Protein AF-N9U0I5-F1 (afdb_monomer_lite)

Radius of gyration: 22.34 Å; chains: 1; bounding box: 96×26×62 Å

Foldseek 3Di:
DDPPPPDDPQDWQKWKEAEPQRKIWIWTDGPPDQWIWIWTGGNVGHTPDTDIWGWDWDQDPVRDIWIATNNFTWDDDPFWIAGPVGDTTGSDPPHYDYPDDHDPVRVVVVVVVVPPDPPPPPDDDDD

pLDDT: mean 75.48, std 17.45, range [40.53, 95.75]

Structure (mmCIF, N/CA/C/O backbone):
data_AF-N9U0I5-F1
#
_entry.id   AF-N9U0I5-F1
#
loop_
_atom_site.group_PDB
_atom_site.id
_atom_site.type_symbol
_atom_site.label_atom_id
_atom_site.label_alt_id
_atom_site.label_comp_id
_atom_site.label_asym_id
_atom_site.label_entity_id
_atom_site.label_seq_id
_atom_site.pdbx_PDB_ins_code
_atom_site.Cartn_x
_atom_site.Cartn_y
_atom_site.Cartn_z
_atom_site.occupancy
_atom_site.B_iso_or_equiv
_atom_site.auth_seq_id
_atom_site.auth_comp_id
_atom_site.auth_asym_id
_atom_site.auth_atom_id
_atom_site.pdbx_PDB_model_num
ATOM 1 N N . MET A 1 1 ? -43.423 13.657 -3.261 1.00 42.25 1 MET A N 1
ATOM 2 C CA . MET A 1 1 ? -42.769 12.588 -2.482 1.00 42.25 1 MET A CA 1
ATOM 3 C C . MET A 1 1 ? -41.958 11.739 -3.446 1.00 42.25 1 MET A C 1
ATOM 5 O O . MET A 1 1 ? -42.534 10.930 -4.151 1.00 42.25 1 MET A O 1
ATOM 9 N N . LEU A 1 2 ? -40.655 11.998 -3.537 1.00 42.47 2 LEU A N 1
ATOM 10 C CA . LEU A 1 2 ? -39.678 11.163 -4.237 1.00 42.47 2 LEU A CA 1
ATOM 11 C C . LEU A 1 2 ? -38.424 11.189 -3.358 1.00 42.47 2 LEU A C 1
ATOM 13 O O . LEU A 1 2 ? -37.651 12.140 -3.390 1.00 42.47 2 LEU A O 1
ATOM 17 N N . LEU A 1 3 ? -38.315 10.196 -2.477 1.00 45.84 3 LEU A N 1
ATOM 18 C CA . LEU A 1 3 ? -37.110 9.927 -1.700 1.00 45.84 3 LEU A CA 1
ATOM 19 C C . LEU A 1 3 ? -36.072 9.364 -2.674 1.00 45.84 3 LEU A C 1
ATOM 21 O O . LEU A 1 3 ? -36.108 8.182 -3.008 1.00 45.84 3 LEU A O 1
ATOM 25 N N . ALA A 1 4 ? -35.184 10.223 -3.169 1.00 50.50 4 ALA A N 1
ATOM 26 C CA . ALA A 1 4 ? -33.966 9.783 -3.827 1.00 50.50 4 ALA A CA 1
ATOM 27 C C . ALA A 1 4 ? -33.035 9.223 -2.743 1.00 50.50 4 ALA A C 1
ATOM 29 O O . ALA A 1 4 ? -32.331 9.964 -2.061 1.00 50.50 4 ALA A O 1
ATOM 30 N N . LEU A 1 5 ? -33.089 7.907 -2.542 1.00 47.66 5 LEU A N 1
ATOM 31 C CA . LEU A 1 5 ? -32.046 7.164 -1.846 1.00 47.66 5 LEU A CA 1
ATOM 32 C C . LEU A 1 5 ? -30.772 7.295 -2.693 1.00 47.66 5 LEU A C 1
ATOM 34 O O . LEU A 1 5 ? -30.608 6.583 -3.681 1.00 47.66 5 LEU A O 1
ATOM 38 N N . GLY A 1 6 ? -29.915 8.261 -2.354 1.00 45.03 6 GLY A N 1
ATOM 39 C CA . GLY A 1 6 ? -28.561 8.357 -2.891 1.00 45.03 6 GLY A CA 1
ATOM 40 C C . GLY A 1 6 ? -27.806 7.091 -2.506 1.00 45.03 6 GLY A C 1
ATOM 41 O O . GLY A 1 6 ? -27.412 6.935 -1.353 1.00 45.03 6 GLY A O 1
ATOM 42 N N . GLY A 1 7 ? -27.712 6.153 -3.448 1.00 46.06 7 GLY A N 1
ATOM 43 C CA . GLY A 1 7 ? -27.026 4.883 -3.264 1.00 46.06 7 GLY A CA 1
ATOM 44 C C . GLY A 1 7 ? -25.570 5.117 -2.882 1.00 46.06 7 GLY A C 1
ATOM 45 O O . GLY A 1 7 ? -24.898 5.951 -3.483 1.00 46.06 7 GLY A O 1
ATOM 46 N N . CYS A 1 8 ? -25.123 4.397 -1.856 1.00 54.31 8 CYS A N 1
ATOM 47 C CA . CYS A 1 8 ? -23.757 4.380 -1.359 1.00 54.31 8 CYS A CA 1
ATOM 48 C C . CYS A 1 8 ? -22.756 4.221 -2.509 1.00 54.31 8 CYS A C 1
ATOM 50 O O . CYS A 1 8 ? -22.661 3.148 -3.106 1.00 54.31 8 CYS A O 1
ATOM 52 N N . ASP A 1 9 ? -21.989 5.271 -2.788 1.00 48.75 9 ASP A N 1
ATOM 53 C CA . ASP A 1 9 ? -20.786 5.175 -3.605 1.00 48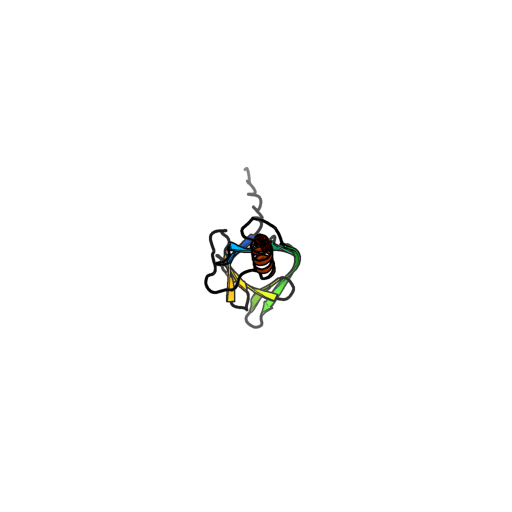.75 9 ASP A CA 1
ATOM 54 C C . ASP A 1 9 ? -19.720 4.472 -2.750 1.00 48.75 9 ASP A C 1
ATOM 56 O O . ASP A 1 9 ? -18.984 5.087 -1.978 1.00 48.75 9 ASP A O 1
ATOM 60 N N . LEU A 1 10 ? -19.741 3.136 -2.764 1.00 60.84 10 LEU A N 1
ATOM 61 C CA . LEU A 1 10 ? -18.755 2.296 -2.088 1.00 60.84 10 LEU A CA 1
ATOM 62 C C . LEU A 1 10 ? -17.464 2.339 -2.908 1.00 60.84 10 LEU A C 1
ATOM 64 O O . LEU A 1 10 ? -17.133 1.401 -3.633 1.00 60.84 10 LEU A O 1
ATOM 68 N N . ALA A 1 11 ? -16.764 3.467 -2.830 1.00 78.25 11 ALA A N 1
ATOM 69 C CA . ALA A 1 11 ? -15.533 3.676 -3.566 1.00 78.25 11 ALA A CA 1
ATOM 70 C C . ALA A 1 11 ? -14.455 2.705 -3.065 1.00 78.25 11 ALA A C 1
ATOM 72 O O . ALA A 1 11 ? -14.152 2.644 -1.867 1.00 78.25 11 ALA A O 1
ATOM 73 N N . LEU A 1 12 ? -13.871 1.951 -4.001 1.00 85.06 12 LEU A N 1
ATOM 74 C CA . LEU A 1 12 ? -12.662 1.167 -3.769 1.00 85.06 12 LEU A CA 1
ATOM 75 C C . LEU A 1 12 ? -11.586 2.094 -3.202 1.00 85.06 12 LEU A C 1
ATOM 77 O O . LEU A 1 12 ? -11.153 3.031 -3.873 1.00 85.06 12 LEU A O 1
ATOM 81 N N . GLN A 1 13 ? -11.146 1.815 -1.980 1.00 85.94 13 GLN A N 1
ATOM 82 C CA . GLN A 1 13 ? -10.027 2.524 -1.389 1.00 85.94 13 GLN A CA 1
ATOM 83 C C . GLN A 1 13 ? -8.764 2.013 -2.063 1.00 85.94 13 GLN A C 1
ATOM 85 O O . GLN A 1 13 ? -8.529 0.806 -2.113 1.00 85.94 13 GLN A O 1
ATOM 90 N N . ARG A 1 14 ? -7.975 2.921 -2.630 1.00 88.38 14 ARG A N 1
ATOM 91 C CA . ARG A 1 14 ? -6.710 2.609 -3.289 1.00 88.38 14 ARG A CA 1
ATOM 92 C C . ARG A 1 14 ? -5.649 3.525 -2.720 1.00 88.38 14 ARG A C 1
ATOM 94 O O . ARG A 1 14 ? -5.818 4.740 -2.725 1.00 88.38 14 ARG A O 1
ATOM 101 N N . TYR A 1 15 ? -4.576 2.912 -2.257 1.00 88.44 15 TYR A N 1
ATOM 102 C CA . TYR A 1 15 ? -3.425 3.572 -1.681 1.00 88.44 15 TYR A CA 1
ATOM 103 C C . TYR A 1 15 ? -2.184 3.116 -2.429 1.00 88.44 15 TYR A C 1
ATOM 105 O O . TYR A 1 15 ? -2.024 1.926 -2.704 1.00 88.44 15 TYR A O 1
ATOM 113 N N . ARG A 1 16 ? 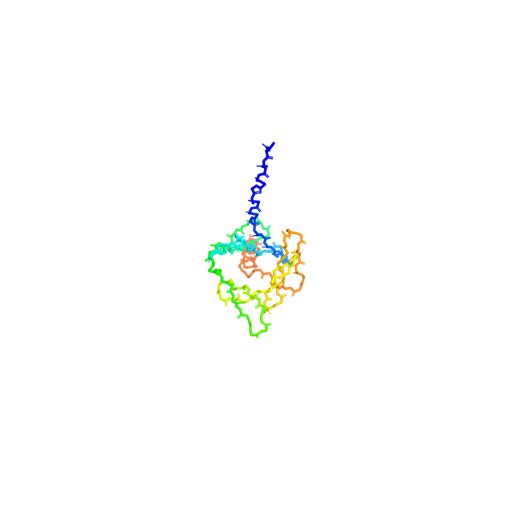-1.300 4.043 -2.774 1.00 88.94 16 ARG A N 1
ATOM 114 C CA . ARG A 1 16 ? -0.074 3.739 -3.504 1.00 88.94 16 ARG A CA 1
ATOM 115 C C . ARG A 1 16 ? 1.093 4.523 -2.931 1.00 88.94 16 ARG A C 1
ATOM 117 O O . ARG A 1 16 ? 0.948 5.653 -2.476 1.00 88.94 16 ARG A O 1
ATOM 124 N N . VAL A 1 17 ? 2.257 3.898 -2.979 1.00 88.12 17 VAL A N 1
ATOM 125 C CA . VAL A 1 17 ? 3.544 4.544 -2.761 1.00 88.12 17 VAL A CA 1
ATOM 126 C C . VAL A 1 17 ? 4.438 4.243 -3.955 1.00 88.12 17 VAL A C 1
ATOM 128 O O . VAL A 1 17 ? 4.516 3.099 -4.414 1.00 88.12 17 VAL A O 1
ATOM 131 N N . GLU A 1 18 ? 5.092 5.274 -4.475 1.00 89.44 18 GLU A N 1
ATOM 132 C CA . GLU A 1 18 ? 6.166 5.146 -5.457 1.00 89.44 18 GLU A CA 1
ATOM 133 C C . GLU A 1 18 ? 7.516 5.438 -4.788 1.00 89.44 18 GLU A C 1
ATOM 135 O O . GLU A 1 18 ? 7.634 6.322 -3.937 1.00 89.44 18 GLU A O 1
ATOM 140 N N . PHE A 1 19 ? 8.532 4.661 -5.149 1.00 88.12 19 PHE A N 1
ATOM 141 C CA . PHE A 1 19 ? 9.896 4.799 -4.651 1.00 88.12 19 PHE A CA 1
ATOM 142 C C . PHE A 1 19 ? 10.757 5.589 -5.640 1.00 88.12 19 PHE A C 1
ATOM 144 O O . PHE A 1 19 ? 10.411 5.766 -6.805 1.00 88.12 19 PHE A O 1
ATOM 151 N N . GLU A 1 20 ? 11.932 6.028 -5.194 1.00 85.31 20 GLU A N 1
ATOM 152 C CA . GLU A 1 20 ? 12.847 6.838 -6.009 1.00 85.31 20 GLU A CA 1
ATOM 153 C C . GLU A 1 20 ? 13.332 6.132 -7.292 1.00 85.31 20 GLU A C 1
ATOM 155 O O . GLU A 1 20 ? 13.561 6.779 -8.314 1.00 85.31 20 GLU A O 1
ATOM 160 N N . ASP A 1 21 ? 13.434 4.800 -7.282 1.00 85.50 21 ASP A N 1
ATOM 161 C CA . ASP A 1 21 ? 13.782 4.006 -8.469 1.00 85.50 21 ASP A CA 1
ATOM 162 C C . ASP A 1 21 ? 12.603 3.807 -9.450 1.00 85.50 21 ASP A C 1
ATOM 164 O O . ASP A 1 21 ? 12.764 3.181 -10.503 1.00 85.50 21 ASP A O 1
ATOM 168 N N . GLY A 1 22 ? 11.429 4.365 -9.134 1.00 87.94 22 GLY A N 1
ATOM 169 C CA . GLY A 1 22 ? 10.182 4.254 -9.893 1.00 87.94 22 GLY A CA 1
ATOM 170 C C . GLY A 1 22 ? 9.446 2.926 -9.707 1.00 87.94 22 GLY A C 1
ATOM 171 O O . GLY A 1 22 ? 8.435 2.685 -10.369 1.00 87.94 22 GLY A O 1
ATOM 172 N N . SER A 1 23 ? 9.938 2.030 -8.845 1.00 91.50 23 SER A N 1
ATOM 173 C CA . SER A 1 23 ? 9.127 0.905 -8.375 1.00 91.50 23 SER A CA 1
ATOM 174 C C . SER A 1 23 ? 8.006 1.399 -7.458 1.00 91.50 23 SER A C 1
ATOM 176 O O . SER A 1 23 ? 8.049 2.516 -6.945 1.00 91.50 23 SER A O 1
ATOM 178 N N . TRP A 1 24 ? 6.973 0.587 -7.258 1.00 91.88 24 TRP A N 1
ATOM 179 C CA . TRP A 1 24 ? 5.776 1.001 -6.533 1.00 91.88 24 TRP A CA 1
ATOM 180 C C . TRP A 1 24 ? 5.129 -0.150 -5.769 1.00 91.88 24 TRP A C 1
ATOM 182 O O . TRP A 1 24 ? 5.241 -1.316 -6.152 1.00 91.88 24 TRP A O 1
ATOM 192 N N . ARG A 1 25 ? 4.402 0.199 -4.705 1.00 92.31 25 ARG A N 1
ATOM 193 C CA . ARG A 1 25 ? 3.483 -0.692 -3.988 1.00 92.31 25 ARG A CA 1
ATOM 194 C C . ARG A 1 25 ? 2.104 -0.077 -3.917 1.00 92.31 25 ARG A C 1
ATOM 196 O O . ARG A 1 25 ? 1.963 1.127 -3.728 1.00 92.31 25 ARG A O 1
ATOM 203 N N . GLU A 1 26 ? 1.098 -0.917 -4.028 1.00 92.19 26 GLU A N 1
ATOM 204 C CA . GLU A 1 26 ? -0.299 -0.530 -4.043 1.00 92.19 26 GLU A CA 1
ATOM 205 C C . GLU A 1 26 ? -1.113 -1.463 -3.159 1.00 92.19 26 GLU A C 1
ATOM 207 O O . GLU A 1 26 ? -0.955 -2.681 -3.204 1.00 92.19 26 GLU A O 1
ATOM 212 N N . ILE A 1 27 ? -2.009 -0.872 -2.382 1.00 91.38 27 ILE A N 1
ATOM 213 C CA . ILE A 1 27 ? -2.963 -1.563 -1.530 1.00 91.38 27 ILE A CA 1
ATOM 214 C C . ILE A 1 27 ? -4.347 -1.080 -1.935 1.00 91.38 27 ILE A C 1
ATOM 216 O O . ILE A 1 27 ? -4.578 0.122 -2.062 1.00 91.38 27 ILE A O 1
ATOM 220 N N . SER A 1 28 ? -5.280 -1.999 -2.150 1.00 91.62 28 SER A N 1
ATOM 221 C CA . SER A 1 28 ? -6.666 -1.628 -2.426 1.00 91.62 28 SER A CA 1
ATOM 222 C C . SER A 1 28 ? -7.662 -2.554 -1.756 1.00 91.62 28 SER A C 1
ATOM 224 O O . SER A 1 28 ? -7.451 -3.761 -1.718 1.00 91.62 28 SER A O 1
ATOM 226 N N . PHE A 1 29 ? -8.741 -1.995 -1.221 1.00 90.25 29 PHE A N 1
ATOM 227 C CA . PHE A 1 29 ? -9.785 -2.745 -0.526 1.00 90.25 29 PHE A CA 1
ATOM 228 C C . PHE A 1 29 ? -11.100 -1.966 -0.498 1.00 90.25 29 PHE A C 1
ATOM 230 O O . PHE A 1 29 ? -11.136 -0.750 -0.699 1.00 90.25 29 PHE A O 1
ATOM 237 N N . LEU A 1 30 ? -12.201 -2.672 -0.254 1.00 87.56 30 LEU A N 1
ATOM 238 C CA . LEU A 1 30 ? -13.484 -2.042 0.056 1.00 87.56 30 LEU A CA 1
ATOM 239 C C . LEU A 1 30 ? -13.589 -1.838 1.577 1.00 87.56 30 LEU A C 1
ATOM 241 O O . LEU A 1 30 ? -13.118 -2.701 2.314 1.00 87.56 30 LEU A O 1
ATOM 245 N N . PRO A 1 31 ? -14.244 -0.772 2.075 1.00 80.44 31 PRO A N 1
ATOM 246 C CA . PRO A 1 31 ? -14.317 -0.485 3.516 1.00 80.44 31 PRO A CA 1
ATOM 247 C C . PRO A 1 31 ? -14.905 -1.604 4.399 1.00 80.44 31 PRO A C 1
ATOM 249 O O . PRO A 1 31 ? -14.674 -1.624 5.603 1.00 80.44 31 PRO A O 1
ATOM 252 N N . PHE A 1 32 ? -15.684 -2.512 3.808 1.00 81.00 32 PHE A N 1
ATOM 253 C CA . PHE A 1 32 ? -16.387 -3.619 4.469 1.00 81.00 32 PHE A CA 1
ATOM 254 C C . PHE A 1 32 ? -15.936 -4.996 3.951 1.00 81.00 32 PHE A C 1
ATOM 256 O O . PHE A 1 32 ? -16.619 -5.987 4.196 1.00 81.00 32 PHE A O 1
ATOM 263 N N . ALA A 1 33 ? -14.850 -5.058 3.174 1.00 86.25 33 ALA A N 1
ATOM 264 C CA . ALA A 1 33 ? -14.278 -6.329 2.742 1.00 86.25 33 ALA A CA 1
ATOM 265 C C . ALA A 1 33 ? -13.394 -6.930 3.839 1.00 86.25 33 ALA A C 1
ATOM 267 O O . ALA A 1 33 ? -12.800 -6.203 4.627 1.00 86.25 33 ALA A O 1
ATOM 268 N N . ASP A 1 34 ? -13.247 -8.250 3.805 1.00 91.69 34 ASP A N 1
ATOM 269 C CA . ASP A 1 34 ? -12.331 -9.001 4.674 1.00 91.69 34 ASP A CA 1
ATOM 270 C C . ASP A 1 34 ? -10.969 -9.246 4.001 1.00 91.69 34 ASP A C 1
ATOM 272 O O . ASP A 1 34 ? -10.113 -9.963 4.517 1.00 91.69 34 ASP A O 1
ATOM 276 N N . GLU A 1 35 ? -10.763 -8.666 2.818 1.00 93.69 35 GLU A N 1
ATOM 277 C CA . GLU A 1 35 ? -9.573 -8.851 1.998 1.00 93.69 35 GLU A CA 1
ATOM 278 C C . GLU A 1 35 ? -9.114 -7.524 1.390 1.00 93.69 35 GLU A C 1
ATOM 280 O O . GLU A 1 35 ? -9.913 -6.688 0.955 1.00 93.69 35 GLU A O 1
ATOM 285 N N . ALA A 1 36 ? -7.796 -7.365 1.310 1.00 92.81 36 ALA A N 1
ATOM 286 C CA . ALA A 1 36 ? -7.128 -6.308 0.577 1.00 92.81 36 ALA A CA 1
ATOM 287 C C . ALA A 1 36 ? -6.254 -6.901 -0.522 1.00 92.81 36 ALA A C 1
ATOM 289 O O . ALA A 1 36 ? -5.559 -7.898 -0.335 1.00 92.81 36 ALA A O 1
ATOM 290 N N . ARG A 1 37 ? -6.232 -6.240 -1.671 1.00 94.69 37 ARG A N 1
ATOM 291 C CA . ARG A 1 37 ? -5.325 -6.566 -2.760 1.00 94.69 37 ARG A CA 1
ATOM 292 C C . ARG A 1 37 ? -4.028 -5.787 -2.601 1.00 94.69 37 ARG A C 1
ATOM 294 O O . ARG A 1 37 ? -4.050 -4.557 -2.575 1.00 94.69 37 ARG A O 1
ATOM 301 N N . TRP A 1 38 ? -2.917 -6.508 -2.538 1.00 93.75 38 TRP A N 1
ATOM 302 C CA . TRP A 1 38 ? -1.557 -5.989 -2.453 1.00 93.75 38 TRP A CA 1
ATOM 303 C C . TRP A 1 38 ? -0.841 -6.207 -3.780 1.00 93.75 38 TRP A C 1
ATOM 305 O O . TRP A 1 38 ? -0.747 -7.334 -4.260 1.00 93.75 38 TRP A O 1
ATOM 315 N N . ARG A 1 39 ? -0.311 -5.145 -4.380 1.00 94.69 39 ARG A N 1
ATOM 316 C CA . ARG A 1 39 ? 0.387 -5.218 -5.665 1.00 94.69 39 ARG A CA 1
ATOM 317 C C . ARG A 1 39 ? 1.711 -4.497 -5.593 1.00 94.69 39 ARG A C 1
ATOM 319 O O . ARG A 1 39 ? 1.811 -3.415 -5.024 1.00 94.69 39 ARG A O 1
ATOM 326 N N . GLU A 1 40 ? 2.710 -5.078 -6.228 1.00 94.38 40 GLU A N 1
ATOM 327 C CA . GLU A 1 40 ? 4.030 -4.486 -6.355 1.00 94.38 40 GLU A CA 1
ATOM 328 C C . GLU A 1 40 ? 4.451 -4.495 -7.817 1.00 94.38 40 GLU A C 1
ATOM 330 O O . GLU A 1 40 ? 4.215 -5.469 -8.540 1.00 94.38 40 GLU A O 1
ATOM 335 N N . GLY A 1 41 ? 5.102 -3.426 -8.260 1.00 93.94 41 GLY A N 1
ATOM 336 C CA . GLY A 1 41 ? 5.583 -3.362 -9.628 1.00 93.94 41 GLY A CA 1
ATOM 337 C C . GLY A 1 41 ? 6.766 -2.442 -9.838 1.00 93.94 41 GLY A C 1
ATOM 338 O O . GLY A 1 41 ? 7.153 -1.650 -8.980 1.00 93.94 41 GLY A O 1
ATOM 339 N N . CYS A 1 42 ? 7.358 -2.580 -11.014 1.00 92.69 42 CYS A N 1
ATOM 340 C CA . CYS A 1 42 ? 8.537 -1.844 -11.430 1.00 92.69 42 CYS A CA 1
ATOM 341 C C . CYS A 1 42 ? 8.163 -0.624 -12.280 1.00 92.69 42 CYS A C 1
ATOM 343 O O . CYS A 1 42 ? 7.031 -0.479 -12.752 1.00 92.69 42 CYS A O 1
ATOM 345 N N . LYS A 1 43 ? 9.149 0.248 -12.514 1.00 90.56 43 LYS A N 1
ATOM 346 C CA . LYS A 1 43 ? 9.003 1.489 -13.294 1.00 90.56 43 LYS A CA 1
ATOM 347 C C . LYS A 1 43 ? 8.492 1.275 -14.724 1.00 90.56 43 LYS A C 1
ATOM 349 O O . LYS A 1 43 ? 7.833 2.143 -15.282 1.00 90.56 43 LYS A O 1
ATOM 354 N N . ASN A 1 44 ? 8.788 0.121 -15.322 1.00 87.56 44 ASN A N 1
ATOM 355 C CA . ASN A 1 44 ? 8.310 -0.277 -16.653 1.00 87.56 44 ASN A CA 1
ATOM 356 C C . ASN A 1 44 ? 6.820 -0.692 -16.673 1.00 87.56 44 ASN A C 1
ATOM 358 O O . ASN A 1 44 ? 6.301 -1.011 -17.740 1.00 87.56 44 ASN A O 1
ATOM 362 N N . GLY A 1 45 ? 6.141 -0.709 -15.521 1.00 87.56 45 GLY A N 1
ATOM 363 C CA . GLY A 1 45 ? 4.757 -1.166 -15.380 1.00 87.56 45 GLY A CA 1
ATOM 364 C C . GLY A 1 45 ? 4.605 -2.675 -15.168 1.00 87.56 45 GLY A C 1
ATOM 365 O O . GLY A 1 45 ? 3.479 -3.148 -15.024 1.00 87.56 45 GLY A O 1
ATOM 366 N N . GLU A 1 46 ? 5.703 -3.431 -15.122 1.00 92.12 46 GLU A N 1
ATOM 367 C CA . GLU A 1 46 ? 5.689 -4.857 -14.796 1.00 92.12 46 GLU A CA 1
ATOM 368 C C . GLU A 1 46 ? 5.222 -5.069 -13.356 1.00 92.12 46 GLU A C 1
ATOM 370 O O . GLU A 1 46 ? 5.722 -4.429 -12.429 1.00 92.12 46 GLU A O 1
ATOM 375 N N . VAL A 1 47 ? 4.259 -5.969 -13.173 1.00 94.00 47 VAL A N 1
ATOM 376 C CA . VAL A 1 47 ? 3.757 -6.369 -11.857 1.00 94.00 47 VAL A CA 1
ATOM 377 C C . VAL A 1 47 ? 4.555 -7.584 -11.419 1.00 94.00 47 VAL A C 1
ATOM 379 O O . VAL A 1 47 ? 4.461 -8.640 -12.039 1.00 94.00 47 VAL A O 1
ATOM 382 N N . VAL A 1 48 ? 5.337 -7.427 -10.357 1.00 94.25 48 VAL A N 1
ATOM 383 C CA . VAL A 1 48 ? 6.203 -8.491 -9.828 1.00 94.25 48 VAL A CA 1
ATOM 384 C C . VAL A 1 48 ? 5.537 -9.273 -8.699 1.00 94.25 48 VAL A C 1
ATOM 386 O O . VAL A 1 48 ? 5.964 -10.380 -8.386 1.00 94.25 48 VAL A O 1
ATOM 389 N N . SER A 1 49 ? 4.483 -8.716 -8.098 1.00 94.12 49 SER A N 1
ATOM 390 C CA . SER A 1 49 ? 3.692 -9.367 -7.055 1.00 94.12 49 SER A CA 1
ATOM 391 C C . SER A 1 49 ? 2.245 -8.871 -7.092 1.00 94.12 49 SER A C 1
ATOM 393 O O . SER A 1 49 ? 1.999 -7.673 -7.246 1.00 94.12 49 SER A O 1
ATOM 395 N N . ASP A 1 50 ? 1.288 -9.789 -6.966 1.00 95.75 50 ASP A N 1
ATOM 396 C CA . ASP A 1 50 ? -0.150 -9.510 -6.877 1.00 95.75 50 ASP A CA 1
ATOM 397 C C . ASP A 1 50 ? -0.767 -10.530 -5.915 1.00 95.75 50 ASP A C 1
ATOM 399 O O . ASP A 1 50 ? -0.894 -11.713 -6.234 1.00 95.75 50 ASP A O 1
ATOM 403 N N . LEU A 1 51 ? -1.054 -10.081 -4.698 1.00 95.56 51 LEU A N 1
ATOM 404 C CA . LEU A 1 51 ? -1.465 -10.908 -3.574 1.00 95.56 51 LEU A CA 1
ATOM 405 C C . LEU A 1 51 ? -2.805 -10.427 -3.028 1.00 95.56 51 LEU A C 1
ATOM 407 O O . LEU A 1 51 ? -3.147 -9.247 -3.092 1.00 95.56 51 LEU A O 1
ATOM 411 N N . THR A 1 52 ? -3.545 -11.358 -2.440 1.00 95.56 52 THR A N 1
ATOM 412 C CA . THR A 1 52 ? -4.728 -11.055 -1.631 1.00 95.56 52 THR A CA 1
ATOM 413 C C . THR A 1 52 ? -4.367 -11.309 -0.176 1.00 95.56 52 THR A C 1
ATOM 415 O O . THR A 1 52 ? -3.889 -12.390 0.163 1.00 95.56 52 THR A O 1
ATOM 418 N N . MET A 1 53 ? -4.533 -10.290 0.658 1.00 93.75 53 MET A N 1
ATOM 419 C CA . MET A 1 53 ? -4.160 -10.290 2.067 1.00 93.75 53 MET A CA 1
ATOM 420 C C . MET A 1 53 ? -5.427 -10.183 2.919 1.00 93.75 53 MET A C 1
ATOM 422 O O . MET A 1 53 ? -6.307 -9.395 2.570 1.00 93.75 53 MET A O 1
ATOM 426 N N . PRO A 1 54 ? -5.529 -10.915 4.040 1.00 93.94 54 PRO A N 1
ATOM 427 C CA . PRO A 1 54 ? -6.650 -10.755 4.958 1.00 93.94 54 PRO A CA 1
ATOM 428 C C . PRO A 1 54 ? -6.666 -9.336 5.533 1.00 93.94 54 PRO A C 1
ATOM 430 O O . PRO A 1 54 ? -5.612 -8.792 5.879 1.00 93.94 54 PRO A O 1
ATOM 433 N N . LEU A 1 55 ? -7.857 -8.756 5.639 1.00 92.44 55 LEU A N 1
ATOM 434 C CA . LEU A 1 55 ? -8.116 -7.450 6.226 1.00 92.44 55 LEU A CA 1
ATOM 435 C C . LEU A 1 55 ? -8.940 -7.633 7.500 1.00 92.44 55 LEU A C 1
ATOM 437 O O . LEU A 1 55 ? -9.951 -8.330 7.501 1.00 92.44 55 LEU A O 1
ATOM 441 N N . ALA A 1 56 ? -8.511 -7.007 8.590 1.00 90.75 56 ALA A N 1
ATOM 442 C CA . ALA A 1 56 ? -9.233 -7.042 9.855 1.00 90.75 56 ALA A CA 1
ATOM 443 C C . ALA A 1 56 ? -9.159 -5.691 10.565 1.00 90.75 56 ALA A C 1
ATOM 445 O O . ALA A 1 56 ? -8.172 -4.975 10.456 1.00 90.75 56 ALA A O 1
ATOM 446 N N . TRP A 1 57 ? -10.194 -5.365 11.334 1.00 86.06 57 TRP A N 1
ATOM 447 C CA . TRP A 1 57 ? -10.206 -4.195 12.209 1.00 86.06 57 TRP A CA 1
ATOM 448 C C . TRP A 1 57 ? -10.051 -4.649 13.655 1.00 86.06 57 TRP A C 1
ATOM 450 O O . TRP A 1 57 ? -10.916 -5.366 14.163 1.00 86.06 57 TRP A O 1
ATOM 460 N N . GLN A 1 58 ? -8.982 -4.219 14.318 1.00 85.00 58 GLN A N 1
ATOM 461 C CA . GLN A 1 58 ? -8.717 -4.539 15.717 1.00 85.00 58 GLN A CA 1
ATOM 462 C C . GLN A 1 58 ? -8.963 -3.315 16.601 1.00 85.00 58 GLN A C 1
ATOM 464 O O . GLN A 1 58 ? -8.563 -2.205 16.272 1.00 85.00 58 GLN A O 1
ATOM 469 N N . GLU A 1 59 ? -9.639 -3.510 17.729 1.00 82.38 59 GLU A N 1
ATOM 470 C CA . GLU A 1 59 ? -9.791 -2.471 18.748 1.00 82.38 59 GLU A CA 1
ATOM 471 C C . GLU A 1 59 ? -8.534 -2.428 19.625 1.00 82.38 59 GLU A C 1
ATOM 473 O O . GLU A 1 59 ? -8.076 -3.460 20.130 1.00 82.38 59 GLU A O 1
ATOM 478 N N . ARG A 1 60 ? -7.955 -1.238 19.776 1.00 79.12 60 ARG A N 1
ATOM 479 C CA . ARG A 1 60 ? -6.819 -0.973 20.656 1.00 79.12 60 ARG A CA 1
ATOM 480 C C . ARG A 1 60 ? -7.311 -0.650 22.065 1.00 79.12 60 ARG A C 1
ATOM 482 O O . ARG A 1 60 ? -8.454 -0.262 22.290 1.00 79.12 60 ARG A O 1
ATOM 489 N N . SER A 1 61 ? -6.414 -0.792 23.037 1.00 76.81 61 SER A N 1
ATOM 490 C CA . SER A 1 61 ? -6.682 -0.574 24.466 1.00 76.81 61 SER A CA 1
ATOM 491 C C . SER A 1 61 ? -7.140 0.850 24.816 1.00 76.81 61 SER A C 1
ATOM 493 O O . SER A 1 61 ? -7.685 1.069 25.895 1.00 76.81 61 SER A O 1
ATOM 495 N N . ASP A 1 62 ? -6.869 1.816 23.940 1.00 78.50 62 ASP A N 1
ATOM 496 C CA . ASP A 1 62 ? -7.234 3.233 24.040 1.00 78.50 62 ASP A CA 1
ATOM 497 C C . ASP A 1 62 ? -8.584 3.560 23.369 1.00 78.50 62 ASP A C 1
ATOM 499 O O . ASP A 1 62 ? -9.039 4.702 23.438 1.00 78.50 62 ASP A O 1
ATOM 503 N N . GLY A 1 63 ? -9.254 2.562 22.781 1.00 74.12 63 GLY A N 1
ATOM 504 C CA . GLY A 1 63 ? -10.527 2.708 22.076 1.00 74.12 63 GLY A CA 1
ATOM 505 C C . GLY A 1 63 ? -10.391 3.110 20.605 1.00 74.12 63 GLY A C 1
ATOM 506 O O . GLY A 1 63 ? -11.409 3.251 19.924 1.00 74.12 63 GLY A O 1
ATOM 507 N N . GLU A 1 64 ? -9.170 3.280 20.087 1.00 77.31 64 GLU A N 1
ATOM 508 C CA . GLU A 1 64 ? -8.954 3.480 18.654 1.00 77.31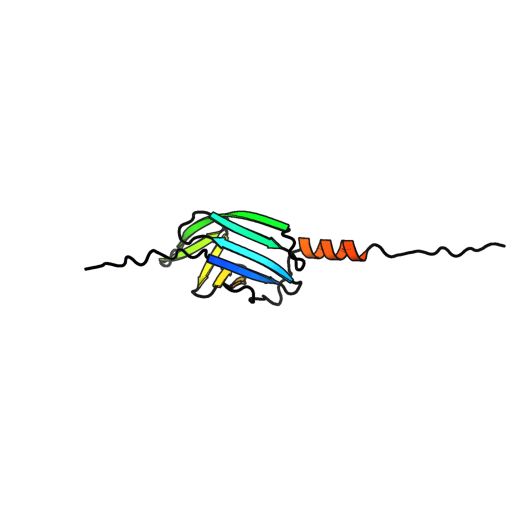 64 GLU A CA 1
ATOM 509 C C . GLU A 1 64 ? -9.033 2.152 17.888 1.00 77.31 64 GLU A C 1
ATOM 511 O O . GLU A 1 64 ? -8.768 1.074 18.423 1.00 77.31 64 GLU A O 1
ATOM 516 N N . ARG A 1 65 ? -9.422 2.211 16.609 1.00 76.38 65 ARG A N 1
ATOM 517 C CA . ARG A 1 65 ? -9.441 1.032 15.733 1.00 76.38 65 ARG A CA 1
ATOM 518 C C . ARG A 1 65 ? -8.214 1.050 14.838 1.00 76.38 65 ARG A C 1
ATOM 520 O O . ARG A 1 65 ? -7.987 2.011 14.114 1.00 76.38 65 ARG A O 1
ATOM 527 N N . GLU A 1 66 ? -7.468 -0.039 14.870 1.00 84.75 66 GLU A N 1
ATOM 528 C CA . GLU A 1 66 ? -6.321 -0.290 14.010 1.00 84.75 66 GLU A CA 1
ATOM 529 C C . GLU A 1 66 ? -6.737 -1.175 12.836 1.00 84.75 66 GLU A C 1
ATOM 531 O O . GLU A 1 66 ? -7.504 -2.133 12.995 1.00 84.75 66 GLU A O 1
ATOM 536 N N . LEU A 1 67 ? -6.233 -0.851 11.648 1.00 88.69 67 LEU A N 1
ATOM 537 C CA . LEU A 1 67 ? -6.441 -1.656 10.457 1.00 88.69 67 LEU A CA 1
ATOM 538 C C . LEU A 1 67 ? -5.297 -2.660 10.333 1.00 88.69 67 LEU A C 1
ATOM 540 O O . LEU A 1 67 ? -4.139 -2.278 10.217 1.00 88.69 67 LEU A O 1
ATOM 544 N N . LEU A 1 68 ? -5.615 -3.947 10.305 1.00 90.56 68 LEU A N 1
ATOM 545 C CA . LEU A 1 68 ? -4.656 -5.009 10.037 1.00 90.56 68 LEU A CA 1
ATOM 546 C C . LEU A 1 68 ? -4.771 -5.452 8.583 1.00 90.56 68 LEU A C 1
ATOM 548 O O . LEU A 1 68 ? -5.846 -5.857 8.139 1.00 90.56 68 LEU A O 1
ATOM 552 N N . ILE A 1 69 ? -3.653 -5.448 7.861 1.00 90.44 69 ILE A N 1
ATOM 553 C CA . ILE A 1 69 ? -3.569 -5.986 6.499 1.00 90.44 69 ILE A CA 1
ATOM 554 C C . ILE A 1 69 ? -2.477 -7.045 6.484 1.00 90.44 69 ILE A C 1
ATOM 556 O O . ILE A 1 69 ? -1.307 -6.753 6.718 1.00 90.44 69 ILE A O 1
ATOM 560 N N . GLY A 1 70 ? -2.852 -8.302 6.252 1.00 90.38 70 GLY A N 1
ATOM 561 C CA . GLY A 1 70 ? -1.907 -9.414 6.355 1.00 90.38 70 GLY A CA 1
ATOM 562 C C . GLY A 1 70 ? -1.400 -9.677 7.775 1.00 90.38 70 GLY A C 1
ATOM 563 O O . GLY A 1 70 ? -0.358 -10.304 7.927 1.00 90.38 70 GLY A O 1
ATOM 564 N N . GLY A 1 71 ? -2.105 -9.179 8.797 1.00 88.62 71 GLY A N 1
ATOM 565 C CA . GLY A 1 71 ? -1.671 -9.221 10.197 1.00 88.62 71 GLY A CA 1
ATOM 566 C C . GLY A 1 71 ? -0.728 -8.085 10.607 1.00 88.62 71 GLY A C 1
ATOM 567 O O . GLY A 1 71 ? -0.354 -8.010 11.772 1.00 88.62 71 GLY A O 1
ATOM 568 N N . GLU A 1 72 ? -0.368 -7.193 9.683 1.00 88.19 72 GLU A N 1
ATOM 569 C CA . GLU A 1 72 ? 0.463 -6.023 9.968 1.00 88.19 72 GLU A CA 1
ATOM 570 C C . GLU A 1 72 ? -0.412 -4.805 10.286 1.00 88.19 72 GLU A C 1
ATOM 572 O O . GLU A 1 72 ? -1.394 -4.587 9.571 1.00 88.19 72 GLU A O 1
ATOM 577 N N . PRO A 1 73 ? -0.061 -3.997 11.301 1.00 87.25 73 PRO A N 1
ATOM 578 C CA . PRO A 1 73 ? -0.837 -2.829 11.689 1.00 87.25 73 PRO A CA 1
ATOM 579 C C . PRO A 1 73 ? -0.628 -1.631 10.764 1.00 87.25 73 PRO A C 1
ATOM 581 O O . PRO A 1 73 ? 0.500 -1.286 10.381 1.00 87.25 73 PRO A O 1
ATOM 584 N N . PHE A 1 74 ? -1.741 -0.973 10.461 1.00 87.00 74 PHE A N 1
ATOM 585 C CA . PHE A 1 74 ? -1.822 0.266 9.714 1.00 87.00 74 PHE A CA 1
ATOM 586 C C . PHE A 1 74 ? -2.706 1.280 10.437 1.00 87.00 74 PHE A C 1
ATOM 588 O O . PHE A 1 74 ? -3.798 0.968 10.918 1.00 87.00 74 PHE A O 1
ATOM 595 N N . GLU A 1 75 ? -2.245 2.524 10.429 1.00 84.56 75 GLU A N 1
ATOM 596 C CA . GLU A 1 75 ? -3.019 3.682 10.854 1.00 84.56 75 GLU A CA 1
ATOM 597 C C . GLU A 1 75 ? -3.648 4.331 9.616 1.00 84.56 75 GLU A C 1
ATOM 599 O O . GLU A 1 75 ? -2.985 4.560 8.600 1.00 84.56 75 GLU A O 1
ATOM 604 N N . THR A 1 76 ? -4.947 4.609 9.681 1.00 75.94 76 THR A N 1
ATOM 605 C CA . THR A 1 76 ? -5.679 5.295 8.613 1.00 75.94 76 THR A CA 1
ATOM 606 C C . THR A 1 76 ? -5.919 6.746 9.017 1.00 75.94 76 THR A C 1
ATOM 608 O O . THR A 1 76 ? -6.589 6.987 10.019 1.00 75.94 76 THR A O 1
ATOM 611 N N . ASP A 1 77 ? -5.437 7.706 8.227 1.00 70.75 77 ASP A N 1
ATOM 612 C CA . ASP A 1 77 ? -5.891 9.104 8.278 1.00 70.75 77 ASP A CA 1
ATOM 613 C C . ASP A 1 77 ? -6.745 9.405 7.034 1.00 70.75 77 ASP A C 1
ATOM 615 O O . ASP A 1 77 ? -6.693 8.679 6.041 1.00 70.75 77 ASP A O 1
ATOM 619 N N . ASN A 1 78 ? -7.550 10.470 7.083 1.00 65.69 78 ASN A N 1
ATOM 620 C CA . ASN A 1 78 ? -8.355 10.976 5.962 1.00 65.69 78 ASN A CA 1
ATOM 621 C C . ASN A 1 78 ? -7.612 11.094 4.611 1.00 65.69 78 ASN A C 1
ATOM 623 O O . ASN A 1 78 ? -8.264 11.221 3.576 1.00 65.69 78 ASN A O 1
ATOM 627 N N . SER A 1 79 ? -6.279 11.108 4.599 1.00 68.38 79 SER A N 1
ATOM 628 C CA . SER A 1 79 ? -5.447 11.310 3.412 1.00 68.38 79 SER A CA 1
ATOM 629 C C . SER A 1 79 ? -4.462 10.179 3.097 1.00 68.38 79 SER A C 1
ATOM 631 O O . SER A 1 79 ? -3.871 10.183 2.012 1.00 68.38 79 SER A O 1
ATOM 633 N N . GLY A 1 80 ? -4.300 9.188 3.978 1.00 76.44 80 GLY A N 1
ATOM 634 C CA . GLY A 1 80 ? -3.248 8.192 3.810 1.00 76.44 80 GLY A CA 1
ATOM 635 C C . GLY A 1 80 ? -3.358 6.971 4.710 1.00 76.44 80 GLY A C 1
ATOM 636 O O . GLY A 1 80 ? -4.070 6.948 5.712 1.00 76.44 80 GLY A O 1
ATOM 637 N N . LEU A 1 81 ? -2.622 5.941 4.312 1.00 82.56 81 LEU A N 1
ATOM 638 C CA . LEU A 1 81 ? -2.501 4.676 5.016 1.00 82.56 81 LEU A CA 1
ATOM 639 C C . LEU A 1 81 ? -1.047 4.538 5.477 1.00 82.56 81 LEU A C 1
ATOM 641 O O . LEU A 1 81 ? -0.137 4.406 4.657 1.00 82.56 81 LEU A O 1
ATOM 645 N N . TYR A 1 82 ? -0.824 4.610 6.783 1.00 82.50 82 TYR A N 1
ATOM 646 C CA . TYR A 1 82 ? 0.500 4.586 7.392 1.00 82.50 82 TYR A CA 1
ATOM 647 C C . TYR A 1 82 ? 0.782 3.189 7.907 1.00 82.50 82 TYR A C 1
ATOM 649 O O . TYR A 1 82 ? 0.047 2.655 8.731 1.00 82.50 82 TYR A O 1
ATOM 657 N N . ARG A 1 83 ? 1.870 2.592 7.441 1.00 82.75 83 ARG A N 1
ATOM 658 C CA . ARG A 1 83 ? 2.378 1.349 8.006 1.00 82.75 83 ARG A CA 1
ATOM 659 C C . ARG A 1 83 ? 3.307 1.670 9.172 1.00 82.75 83 ARG A C 1
ATOM 661 O O . ARG A 1 83 ? 4.135 2.575 9.070 1.00 82.75 83 ARG A O 1
ATOM 668 N N . SER A 1 84 ? 3.246 0.868 10.231 1.00 71.94 84 SER A N 1
ATOM 669 C CA . SER A 1 84 ? 4.070 1.012 11.447 1.00 71.94 84 SER A CA 1
ATOM 670 C C . SER A 1 84 ? 5.587 1.119 11.207 1.00 71.94 84 SER A C 1
ATOM 672 O O . SER A 1 84 ? 6.313 1.681 12.022 1.00 71.94 84 SER A O 1
ATOM 674 N N . ASN A 1 85 ? 6.086 0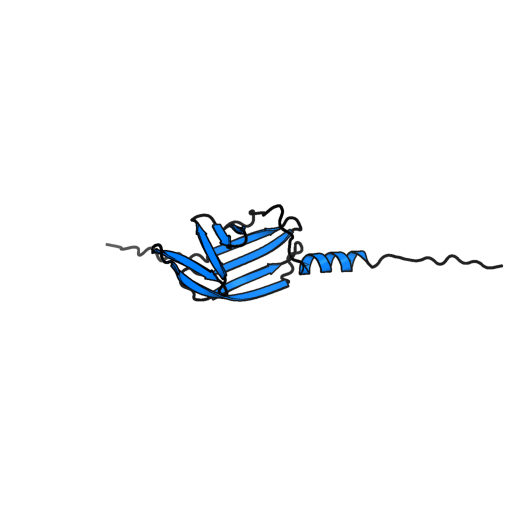.630 10.069 1.00 73.19 85 ASN A N 1
ATOM 675 C CA . ASN A 1 85 ? 7.488 0.742 9.667 1.00 73.19 85 ASN A CA 1
ATOM 676 C C . ASN A 1 85 ? 7.862 2.091 9.007 1.00 73.19 85 ASN A C 1
ATOM 678 O O . ASN A 1 85 ? 8.953 2.208 8.448 1.00 73.19 85 ASN A O 1
ATOM 682 N N . GLY A 1 86 ? 6.971 3.087 9.038 1.00 73.56 86 GLY A N 1
ATOM 683 C CA . GLY A 1 86 ? 7.201 4.436 8.513 1.00 73.56 86 GLY A CA 1
ATOM 684 C C . GLY A 1 86 ? 6.908 4.608 7.019 1.00 73.56 86 GLY A C 1
ATOM 685 O O . GLY A 1 86 ? 7.290 5.625 6.438 1.00 73.56 86 GLY A O 1
ATOM 686 N N . ILE A 1 87 ? 6.256 3.636 6.372 1.00 80.25 87 ILE A N 1
ATOM 687 C CA . ILE A 1 87 ? 5.815 3.761 4.974 1.00 80.25 87 ILE A CA 1
ATOM 688 C C . ILE A 1 87 ? 4.438 4.419 4.937 1.00 80.25 87 ILE A C 1
ATOM 690 O O . ILE A 1 87 ? 3.507 3.925 5.568 1.00 80.25 87 ILE A O 1
ATOM 694 N N . LEU A 1 88 ? 4.304 5.490 4.158 1.00 83.94 88 LEU A N 1
ATOM 695 C CA . LEU A 1 88 ? 3.027 6.155 3.909 1.00 83.94 88 LEU A CA 1
ATOM 696 C C . LEU A 1 88 ? 2.547 5.806 2.501 1.00 83.94 88 LEU A C 1
ATOM 698 O O . LEU A 1 88 ? 3.275 5.984 1.527 1.00 83.94 88 LEU A O 1
ATOM 702 N N . PHE A 1 89 ? 1.315 5.327 2.395 1.00 81.75 89 PHE A N 1
ATOM 703 C CA . PHE A 1 89 ? 0.631 5.134 1.127 1.00 81.75 89 PHE A CA 1
ATOM 704 C C . PHE A 1 89 ? -0.411 6.243 0.946 1.00 81.75 89 PHE A C 1
ATOM 706 O O . PHE A 1 89 ? -1.326 6.381 1.758 1.00 81.75 89 PHE A O 1
ATOM 713 N N . GLY A 1 90 ? -0.282 7.030 -0.121 1.00 79.62 90 GLY A N 1
ATOM 714 C CA . GLY A 1 90 ? -1.228 8.097 -0.451 1.00 79.62 90 GLY A CA 1
ATOM 715 C C . GLY A 1 90 ? -2.395 7.587 -1.296 1.00 79.62 90 GLY A C 1
ATOM 716 O O . GLY A 1 90 ? -2.261 6.598 -2.016 1.00 79.62 90 GLY A O 1
ATOM 717 N N . HIS A 1 91 ? -3.538 8.272 -1.247 1.00 76.31 91 HIS A N 1
ATOM 718 C CA . HIS A 1 91 ? -4.690 7.973 -2.113 1.00 76.31 91 HIS A CA 1
ATOM 719 C C . HIS A 1 91 ? -4.440 8.250 -3.604 1.00 76.31 91 HIS A C 1
ATOM 721 O O . HIS A 1 91 ? -5.138 7.729 -4.476 1.00 76.31 91 HIS A O 1
ATOM 727 N N . THR A 1 92 ? -3.452 9.085 -3.909 1.00 63.03 92 THR A N 1
ATOM 728 C CA . THR A 1 92 ? -3.116 9.531 -5.256 1.00 63.03 92 THR A CA 1
ATOM 729 C C . THR A 1 92 ? -1.770 8.947 -5.695 1.00 63.03 92 THR A C 1
ATOM 731 O O . THR A 1 92 ? -0.870 8.699 -4.894 1.00 63.03 92 THR A O 1
ATOM 734 N N . SER A 1 93 ? -1.627 8.674 -6.995 1.00 57.69 93 SER A N 1
ATOM 735 C CA . SER A 1 93 ? -0.428 8.040 -7.567 1.00 57.69 93 SER A CA 1
ATOM 736 C C . SER A 1 93 ? 0.806 8.950 -7.616 1.00 57.69 93 SER A C 1
ATOM 738 O O . SER A 1 93 ? 1.839 8.525 -8.113 1.00 57.69 93 SER A O 1
ATOM 740 N N . ASP A 1 94 ? 0.695 10.199 -7.172 1.00 59.50 94 ASP A N 1
ATOM 741 C CA . ASP A 1 94 ? 1.767 11.196 -7.114 1.00 59.50 94 ASP A CA 1
ATOM 742 C C . ASP A 1 94 ? 2.539 11.174 -5.782 1.00 59.50 94 ASP A C 1
ATOM 744 O O . ASP A 1 94 ? 3.515 11.914 -5.625 1.00 59.50 94 ASP A O 1
ATOM 748 N N . PHE A 1 95 ? 2.156 10.312 -4.832 1.00 64.31 95 PHE A N 1
ATOM 749 C CA . PHE A 1 95 ? 2.889 10.161 -3.580 1.00 64.31 95 PHE A CA 1
ATOM 750 C C . PHE A 1 95 ? 4.183 9.351 -3.773 1.00 64.31 95 PHE A C 1
ATOM 752 O O . PHE A 1 95 ? 4.189 8.116 -3.780 1.00 64.31 95 PHE A O 1
ATOM 759 N N . ILE A 1 96 ? 5.298 10.074 -3.914 1.00 63.88 96 ILE A N 1
ATOM 760 C CA . ILE A 1 96 ? 6.649 9.507 -3.975 1.00 63.88 96 ILE A CA 1
ATOM 761 C C . ILE A 1 96 ? 7.295 9.596 -2.593 1.00 63.88 96 ILE A C 1
ATOM 763 O O . ILE A 1 96 ? 7.604 10.692 -2.112 1.00 63.88 96 ILE A O 1
ATOM 767 N N . GLN A 1 97 ? 7.580 8.449 -1.977 1.00 69.31 97 GLN A N 1
ATOM 768 C CA . GLN A 1 97 ? 8.328 8.410 -0.725 1.00 69.31 97 GLN A CA 1
ATOM 769 C C . GLN A 1 97 ? 9.834 8.395 -1.013 1.00 69.31 97 GLN A C 1
ATOM 771 O O . GLN A 1 97 ? 10.392 7.427 -1.531 1.00 69.31 97 GLN A O 1
ATOM 776 N N . ARG A 1 98 ? 10.507 9.499 -0.672 1.00 67.81 98 ARG A N 1
ATOM 777 C CA . ARG A 1 98 ? 11.960 9.661 -0.843 1.00 67.81 98 ARG A CA 1
ATOM 778 C C . ARG A 1 98 ? 12.724 9.019 0.317 1.00 67.81 98 ARG A C 1
ATOM 780 O O . ARG A 1 98 ? 12.250 9.034 1.449 1.00 67.81 98 ARG A O 1
ATOM 787 N N . GLY A 1 99 ? 13.922 8.498 0.045 1.00 65.12 99 GLY A N 1
ATOM 788 C CA . GLY A 1 99 ? 14.821 7.948 1.071 1.00 65.12 99 GLY A CA 1
ATOM 789 C C . GLY A 1 99 ? 14.568 6.488 1.466 1.00 65.12 99 GLY A C 1
ATOM 790 O O . GLY A 1 99 ? 15.305 5.955 2.292 1.00 65.12 99 GLY A O 1
ATOM 791 N N . LEU A 1 100 ? 13.577 5.821 0.866 1.00 74.88 100 LEU A N 1
ATOM 792 C CA . LEU A 1 100 ? 13.391 4.376 0.989 1.00 74.88 100 LEU A CA 1
ATOM 793 C C . LEU A 1 100 ? 13.951 3.659 -0.238 1.00 74.88 100 LEU A C 1
ATOM 795 O O . LEU A 1 100 ? 13.743 4.080 -1.375 1.00 74.88 100 LEU A O 1
ATOM 799 N N . HIS A 1 101 ? 14.623 2.533 -0.005 1.00 78.69 101 HIS A N 1
ATOM 800 C CA . HIS A 1 101 ? 14.987 1.630 -1.089 1.00 78.69 101 HIS A CA 1
ATOM 801 C C . HIS A 1 101 ? 13.716 1.059 -1.729 1.00 78.69 101 HIS A C 1
ATOM 803 O O . HIS A 1 101 ? 12.839 0.565 -1.020 1.00 78.69 101 HIS A O 1
ATOM 809 N N . GLY A 1 102 ? 13.637 1.100 -3.062 1.00 82.81 102 GLY A N 1
ATOM 810 C CA . GLY A 1 102 ? 12.527 0.509 -3.808 1.00 82.81 102 GLY A CA 1
ATOM 811 C C . GLY A 1 102 ? 12.499 -1.019 -3.756 1.00 82.81 102 GLY A C 1
ATOM 812 O O . GLY A 1 102 ? 13.130 -1.660 -2.906 1.00 82.81 102 GLY A O 1
ATOM 813 N N . LEU A 1 103 ? 11.777 -1.641 -4.678 1.00 87.25 103 LEU A N 1
ATOM 814 C CA . LEU A 1 103 ? 11.630 -3.092 -4.711 1.00 87.25 103 LEU A CA 1
ATOM 815 C C . LEU A 1 103 ? 12.918 -3.777 -5.172 1.00 87.25 103 LEU A C 1
ATOM 817 O O . LEU A 1 103 ? 13.448 -3.506 -6.249 1.00 87.25 103 LEU A O 1
ATOM 821 N N . GLU A 1 104 ? 13.399 -4.731 -4.378 1.00 86.31 104 GLU A N 1
ATOM 822 C CA . GLU A 1 104 ? 14.599 -5.503 -4.708 1.00 86.31 104 GLU A CA 1
ATOM 823 C C . GLU A 1 104 ? 14.466 -6.259 -6.036 1.00 86.31 104 GLU A C 1
ATOM 825 O O . GLU A 1 104 ? 15.388 -6.227 -6.853 1.00 86.31 104 GLU A O 1
ATOM 830 N N . ALA A 1 105 ? 13.288 -6.834 -6.298 1.00 85.31 105 ALA A N 1
ATOM 831 C CA . ALA A 1 105 ? 12.966 -7.512 -7.553 1.00 85.31 105 ALA A CA 1
ATOM 832 C C . ALA A 1 105 ? 13.135 -6.604 -8.789 1.00 85.31 105 ALA A C 1
ATOM 834 O O . ALA A 1 105 ? 13.548 -7.064 -9.850 1.00 85.31 105 ALA A O 1
ATOM 835 N N . CYS A 1 106 ? 12.883 -5.299 -8.649 1.00 86.12 106 CYS A N 1
ATOM 836 C CA . CYS A 1 106 ? 13.040 -4.334 -9.738 1.00 86.12 106 CYS A CA 1
ATOM 837 C C . CYS A 1 106 ? 14.496 -3.893 -9.937 1.00 86.12 106 CYS A C 1
ATOM 839 O O . CYS A 1 106 ? 14.892 -3.512 -11.041 1.00 86.12 106 CYS A O 1
ATOM 8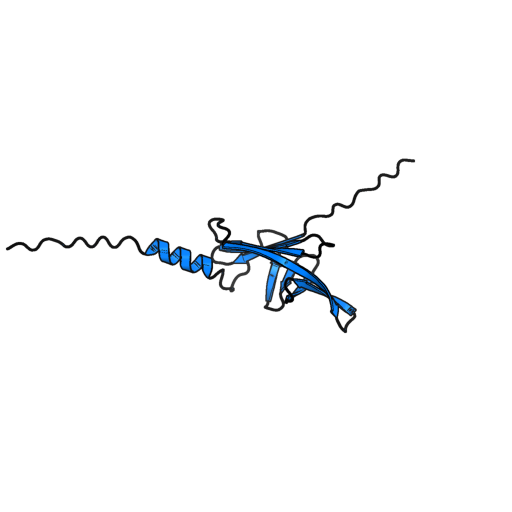41 N N . ARG A 1 107 ? 15.326 -3.965 -8.889 1.00 77.06 107 ARG A N 1
ATOM 842 C CA . ARG A 1 107 ? 16.759 -3.646 -8.979 1.00 77.06 107 ARG A CA 1
ATOM 843 C C . ARG A 1 107 ? 17.557 -4.754 -9.659 1.00 77.06 107 ARG A C 1
ATOM 845 O O . ARG A 1 107 ? 18.436 -4.461 -10.469 1.00 77.06 107 ARG A O 1
ATOM 852 N N . SER A 1 108 ? 17.248 -6.016 -9.366 1.00 65.62 108 SER A N 1
ATOM 853 C CA . SER A 1 108 ? 17.919 -7.166 -9.988 1.00 65.62 108 SER A CA 1
ATOM 854 C C . SER A 1 108 ? 17.619 -7.275 -11.491 1.00 65.62 108 SER A C 1
ATOM 856 O O . SER A 1 108 ? 18.514 -7.608 -12.272 1.00 65.62 108 SER A O 1
ATOM 858 N N . ALA A 1 109 ? 16.413 -6.886 -11.923 1.00 56.53 109 ALA A N 1
ATOM 859 C CA . ALA A 1 109 ? 16.048 -6.800 -13.338 1.00 56.53 109 ALA A CA 1
ATOM 860 C C . ALA A 1 109 ? 16.932 -5.800 -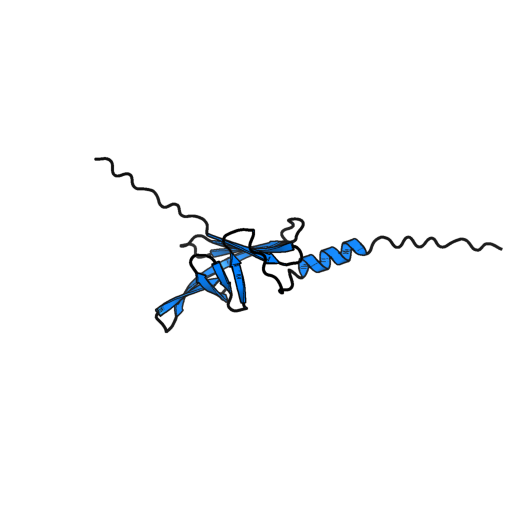14.114 1.00 56.53 109 ALA A C 1
ATOM 862 O O . ALA A 1 109 ? 17.458 -6.140 -15.179 1.00 56.53 109 ALA A O 1
ATOM 863 N N . ASN A 1 110 ? 17.194 -4.616 -13.546 1.00 52.44 110 ASN A N 1
ATOM 864 C CA . ASN A 1 110 ? 18.047 -3.588 -14.162 1.00 52.44 110 ASN A CA 1
ATOM 865 C C . ASN A 1 110 ? 19.525 -4.014 -14.292 1.00 52.44 110 ASN A C 1
ATOM 867 O O . ASN A 1 110 ? 20.194 -3.643 -15.261 1.00 52.44 110 ASN A O 1
ATOM 871 N N . HIS A 1 111 ? 20.035 -4.836 -13.368 1.00 49.16 111 HIS A N 1
ATOM 872 C CA . HIS A 1 111 ? 21.393 -5.390 -13.461 1.00 49.16 111 HIS A CA 1
ATOM 873 C C . HIS A 1 111 ? 21.537 -6.464 -14.550 1.00 49.16 111 HIS A C 1
ATOM 875 O O . HIS A 1 111 ? 22.606 -6.601 -15.143 1.00 49.16 111 HIS A O 1
ATOM 881 N N . SER A 1 112 ? 20.472 -7.207 -14.859 1.00 48.06 112 SER A N 1
ATOM 882 C CA . SER A 1 112 ? 20.514 -8.238 -15.905 1.00 48.06 112 SER A CA 1
ATOM 883 C C . SER A 1 112 ? 20.531 -7.663 -17.331 1.00 48.06 112 SER A C 1
ATOM 885 O O . SER A 1 112 ? 21.104 -8.271 -18.237 1.00 48.06 112 SER A O 1
ATOM 887 N N . GLN A 1 113 ? 19.968 -6.466 -17.537 1.00 47.97 113 GLN A N 1
ATOM 888 C CA . GLN A 1 113 ? 19.939 -5.804 -18.848 1.00 47.97 113 GLN A CA 1
ATOM 889 C C . GLN A 1 113 ? 21.238 -5.058 -19.192 1.00 47.97 113 GLN A C 1
ATOM 891 O O . GLN A 1 113 ? 21.538 -4.865 -20.367 1.00 47.97 113 GLN A O 1
ATOM 896 N N . THR A 1 114 ? 22.059 -4.700 -18.202 1.00 43.47 114 THR A N 1
ATOM 897 C CA . THR A 1 114 ? 23.348 -4.011 -18.413 1.00 43.47 114 THR A CA 1
ATOM 898 C C . THR A 1 114 ? 24.536 -4.962 -18.634 1.00 43.47 114 THR A C 1
ATOM 900 O O . THR A 1 114 ? 25.655 -4.509 -18.859 1.00 43.47 114 THR A O 1
ATOM 903 N N . GLY A 1 115 ? 24.314 -6.284 -18.636 1.00 42.72 115 GLY A N 1
ATOM 904 C CA . GLY A 1 115 ? 25.370 -7.303 -18.726 1.00 42.72 115 GLY A CA 1
ATOM 905 C C . GLY A 1 115 ? 25.614 -7.940 -20.103 1.00 42.72 115 GLY A C 1
ATOM 906 O O . GLY A 1 115 ? 26.384 -8.894 -20.187 1.00 42.72 115 GLY A O 1
ATOM 907 N N . LYS A 1 116 ? 24.980 -7.475 -21.190 1.00 45.91 116 LYS A N 1
ATOM 908 C CA . LYS A 1 116 ? 25.157 -8.057 -22.540 1.00 45.91 116 LYS A CA 1
ATOM 909 C C . LYS A 1 116 ? 25.634 -7.044 -23.581 1.00 45.91 116 LYS A C 1
ATOM 911 O O . LYS A 1 116 ? 24.995 -6.843 -24.605 1.00 45.91 116 LYS A O 1
ATOM 916 N N . SER A 1 117 ? 26.810 -6.466 -23.360 1.00 45.81 117 SER A N 1
ATOM 917 C CA . SER A 1 117 ? 27.622 -5.907 -24.450 1.00 45.81 117 SER A CA 1
ATOM 918 C C . SER A 1 117 ? 29.091 -5.775 -24.039 1.00 45.81 117 SER A C 1
ATOM 920 O O . SER A 1 117 ? 29.616 -4.674 -23.930 1.00 45.81 117 SER A O 1
ATOM 922 N N . SER A 1 118 ? 29.774 -6.902 -23.840 1.00 45.72 118 SER A N 1
ATOM 923 C CA . SER A 1 118 ? 31.232 -6.947 -24.009 1.00 45.72 118 SER A CA 1
ATOM 924 C C . SER A 1 118 ? 31.531 -7.797 -25.229 1.00 45.72 118 SER A C 1
ATOM 926 O O . SER A 1 118 ? 31.791 -8.996 -25.152 1.00 45.72 118 SER A O 1
ATOM 928 N N . GLN A 1 119 ? 31.428 -7.147 -26.384 1.00 49.22 119 GLN A N 1
ATOM 929 C CA . GLN A 1 119 ? 31.966 -7.630 -27.642 1.00 49.22 119 GLN A CA 1
ATOM 930 C C . GLN A 1 119 ? 33.497 -7.554 -27.524 1.00 49.22 119 GLN A C 1
ATOM 932 O O . GLN A 1 119 ? 34.117 -6.556 -27.884 1.00 49.22 119 GLN A O 1
ATOM 937 N N . PHE A 1 120 ? 34.118 -8.583 -26.943 1.00 42.03 120 PHE A N 1
ATOM 938 C CA . PHE A 1 120 ? 35.568 -8.737 -27.010 1.00 42.03 120 PHE A CA 1
ATOM 939 C C . PHE A 1 120 ? 35.930 -9.128 -28.446 1.00 42.03 120 PHE A C 1
ATOM 941 O O . PHE A 1 120 ? 35.897 -10.297 -28.823 1.00 42.03 120 PHE A O 1
ATOM 948 N N . ASN A 1 121 ? 36.256 -8.123 -29.260 1.00 52.91 121 ASN A N 1
ATOM 949 C CA . ASN A 1 121 ? 37.034 -8.317 -30.475 1.00 52.91 121 ASN A CA 1
ATOM 950 C C . ASN A 1 121 ? 38.431 -8.781 -30.053 1.00 52.91 121 ASN A C 1
ATOM 952 O O . ASN A 1 121 ? 39.277 -7.969 -29.676 1.00 52.91 121 ASN A O 1
ATOM 956 N N . LEU A 1 122 ? 38.671 -10.092 -30.098 1.00 44.94 122 LEU A N 1
ATOM 957 C CA . LEU A 1 122 ? 40.025 -10.621 -30.038 1.00 44.94 122 LEU A CA 1
ATOM 958 C C . LEU A 1 122 ? 40.673 -10.354 -31.400 1.00 44.94 122 LEU A C 1
ATOM 960 O O . LEU A 1 122 ? 40.473 -11.084 -32.371 1.00 44.94 122 LEU A O 1
ATOM 964 N N . GLY A 1 123 ? 41.387 -9.232 -31.470 1.00 40.53 123 GLY A N 1
ATOM 965 C CA . GLY A 1 123 ? 42.223 -8.873 -32.601 1.00 40.53 123 GLY A CA 1
ATOM 966 C C . GLY A 1 123 ? 43.250 -9.966 -32.880 1.00 40.53 123 GLY A C 1
ATOM 967 O O . GLY A 1 123 ? 43.966 -10.422 -31.991 1.00 40.53 123 GLY A O 1
ATOM 968 N N . SER A 1 124 ? 43.279 -10.369 -34.144 1.00 49.62 124 SER A N 1
ATOM 969 C CA . SER A 1 124 ? 44.286 -11.207 -34.780 1.00 49.62 124 SER A CA 1
ATOM 970 C C . SER A 1 124 ? 45.712 -10.769 -34.419 1.00 49.62 124 SER A C 1
ATOM 972 O O . SER A 1 124 ? 46.077 -9.620 -34.658 1.00 49.62 124 SER A O 1
ATOM 974 N N . PHE A 1 125 ? 46.532 -11.694 -33.920 1.00 44.28 125 PHE A N 1
ATOM 975 C CA . PHE A 1 125 ? 47.988 -11.606 -34.031 1.00 44.28 125 PHE A CA 1
ATOM 976 C C . PHE A 1 125 ? 48.472 -12.812 -34.827 1.00 44.28 125 PHE A C 1
ATOM 978 O O . PHE A 1 125 ? 48.631 -13.916 -34.311 1.00 44.28 125 PHE A O 1
ATOM 985 N N . GLY A 1 126 ? 48.632 -12.581 -36.127 1.00 47.28 126 GLY A N 1
ATOM 986 C CA . GLY A 1 126 ? 49.339 -13.463 -37.035 1.00 47.28 126 GLY A CA 1
ATOM 987 C C . GLY A 1 126 ? 50.725 -12.900 -37.344 1.00 47.28 126 GLY A C 1
ATOM 988 O O . GLY A 1 126 ? 50.824 -11.745 -37.752 1.00 47.28 126 GLY A O 1
ATOM 989 N N . ARG A 1 127 ? 51.704 -13.810 -37.263 1.00 41.62 127 ARG A N 1
ATOM 990 C CA . ARG A 1 127 ? 53.113 -13.763 -37.701 1.00 41.62 127 ARG A CA 1
ATOM 991 C C . ARG A 1 127 ? 54.129 -13.139 -36.755 1.00 41.62 127 ARG A C 1
ATOM 993 O O . ARG A 1 127 ? 54.048 -11.928 -36.482 1.00 41.62 127 ARG A O 1
#

Organism: NCBI:txid1268237

Sequence (127 aa):
MLLALGGCDLALQRYRVEFEDGSWREISFLPFADEARWREGCKNGEVVSDLTMPLAWQERSDGERELLIGGEPFETDNSGLYRSNGILFGHTSDFIQRGLHGLEACRSANHSQTGKSSQFNLGSFGR

Secondary structure (DSSP, 8-state):
----------PPEEEEEEETTS-EEEEEE-TT-SEEEEEEE-TTS-EEEEEEEEEEEEE-TTSPEEEEETTEEEEEETTEEEETTTEEEESSTT-EETTS---HHHHHHHHHHTTS-----------